Protein AF-A0A3D0SQV4-F1 (afdb_monomer)

Structure (mmCIF, N/CA/C/O backbone):
data_AF-A0A3D0SQV4-F1
#
_entry.id   AF-A0A3D0SQV4-F1
#
loop_
_atom_site.group_PDB
_atom_site.id
_atom_site.type_symbol
_atom_site.label_atom_id
_atom_site.label_alt_id
_atom_site.label_comp_id
_atom_site.label_asym_id
_atom_site.label_entity_id
_atom_site.label_seq_id
_atom_site.pdbx_PDB_ins_code
_atom_site.Cartn_x
_atom_site.Cartn_y
_atom_site.Cartn_z
_atom_site.occupancy
_atom_site.B_iso_or_equiv
_atom_site.auth_seq_id
_atom_site.auth_comp_id
_atom_site.auth_asym_id
_atom_site.auth_atom_id
_atom_site.pdbx_PDB_model_num
ATOM 1 N N . MET A 1 1 ? 28.539 1.597 2.003 1.00 61.47 1 MET A N 1
ATOM 2 C CA . MET A 1 1 ? 27.685 1.289 0.829 1.00 61.47 1 MET A CA 1
ATOM 3 C C . MET A 1 1 ? 27.505 -0.216 0.672 1.00 61.47 1 MET A C 1
ATOM 5 O O . MET A 1 1 ? 28.445 -0.904 0.290 1.00 61.47 1 MET A O 1
ATOM 9 N N . LYS A 1 2 ? 26.315 -0.741 0.980 1.00 70.44 2 LYS A N 1
ATOM 10 C CA . LYS A 1 2 ? 25.941 -2.133 0.674 1.00 70.44 2 LYS A CA 1
ATOM 11 C C . LYS A 1 2 ? 24.929 -2.132 -0.475 1.00 70.44 2 LYS A C 1
ATOM 13 O O . LYS A 1 2 ? 23.999 -1.326 -0.473 1.00 70.44 2 LYS A O 1
ATOM 18 N N . GLN A 1 3 ? 25.119 -3.014 -1.452 1.00 78.12 3 GLN A N 1
ATOM 19 C CA . GLN A 1 3 ? 24.189 -3.237 -2.560 1.00 78.12 3 GLN A CA 1
ATOM 20 C C . GLN A 1 3 ? 23.511 -4.591 -2.348 1.00 78.12 3 GLN A C 1
ATOM 22 O O . GLN A 1 3 ? 24.190 -5.590 -2.123 1.00 78.12 3 GLN A O 1
ATOM 27 N N . GLN A 1 4 ? 22.181 -4.619 -2.391 1.00 78.00 4 GLN A N 1
ATOM 28 C CA . GLN A 1 4 ? 21.398 -5.851 -2.332 1.00 78.00 4 GLN A CA 1
ATOM 29 C C . GLN A 1 4 ? 20.712 -6.067 -3.680 1.00 78.00 4 GLN A C 1
ATOM 31 O O . GLN A 1 4 ? 19.997 -5.195 -4.179 1.00 78.00 4 GLN A O 1
ATOM 36 N N . ASN A 1 5 ? 20.960 -7.232 -4.274 1.00 87.88 5 ASN A N 1
ATOM 37 C CA . ASN A 1 5 ? 20.442 -7.607 -5.585 1.00 87.88 5 ASN A CA 1
ATOM 38 C C . ASN A 1 5 ? 19.276 -8.580 -5.408 1.00 87.88 5 ASN A C 1
ATOM 40 O O . ASN A 1 5 ? 19.446 -9.653 -4.830 1.00 87.88 5 ASN A O 1
ATOM 44 N N . TYR A 1 6 ? 18.108 -8.223 -5.936 1.00 85.00 6 TYR A N 1
ATOM 45 C CA . TYR A 1 6 ? 16.901 -9.043 -5.885 1.00 85.00 6 TYR A CA 1
ATOM 46 C C . TYR A 1 6 ? 16.527 -9.492 -7.297 1.00 85.00 6 TYR A C 1
ATOM 48 O O . TYR A 1 6 ? 16.383 -8.668 -8.199 1.00 85.00 6 TYR A O 1
ATOM 56 N N . ASN A 1 7 ? 16.353 -10.799 -7.495 1.00 87.25 7 ASN A N 1
ATOM 57 C CA . ASN A 1 7 ? 15.893 -11.370 -8.760 1.00 87.25 7 ASN A CA 1
ATOM 58 C C . ASN A 1 7 ? 14.467 -11.892 -8.593 1.00 87.25 7 ASN A C 1
ATOM 60 O O . ASN A 1 7 ? 14.224 -12.828 -7.834 1.00 87.25 7 ASN A O 1
ATOM 64 N N . PHE A 1 8 ? 13.533 -11.309 -9.336 1.00 84.38 8 PHE A N 1
ATOM 65 C CA . PHE A 1 8 ? 12.146 -11.748 -9.387 1.00 84.38 8 PHE A CA 1
ATOM 66 C C . PHE A 1 8 ? 11.926 -12.525 -10.677 1.00 84.38 8 PHE A C 1
ATOM 68 O O . PHE A 1 8 ? 12.046 -11.964 -11.762 1.00 84.38 8 PHE A O 1
ATOM 75 N N . THR A 1 9 ? 11.595 -13.808 -10.563 1.00 89.88 9 THR A N 1
ATOM 76 C CA . THR A 1 9 ? 11.262 -14.654 -11.714 1.00 89.88 9 THR A CA 1
ATOM 77 C C . THR A 1 9 ? 9.778 -14.976 -11.660 1.00 89.88 9 THR A C 1
ATOM 79 O O . THR A 1 9 ? 9.310 -15.592 -10.706 1.00 89.88 9 THR A O 1
ATOM 82 N N . GLY A 1 10 ? 9.027 -14.533 -12.664 1.00 86.50 10 GLY A N 1
ATOM 83 C CA . GLY A 1 10 ? 7.596 -14.786 -12.791 1.00 86.50 10 GLY A CA 1
ATOM 84 C C . GLY A 1 10 ? 7.286 -15.602 -14.040 1.00 86.50 10 GLY A C 1
ATOM 85 O O . GLY A 1 10 ? 7.944 -15.458 -15.069 1.00 86.50 10 GLY A O 1
ATOM 86 N N . ARG A 1 11 ? 6.253 -16.446 -13.974 1.00 90.19 11 ARG A N 1
ATOM 87 C CA . ARG A 1 11 ? 5.730 -17.171 -15.139 1.00 90.19 11 ARG A CA 1
ATOM 88 C C . ARG A 1 11 ? 4.473 -16.473 -15.648 1.00 90.19 11 ARG A C 1
ATOM 90 O O . ARG A 1 11 ? 3.490 -16.351 -14.923 1.00 90.19 11 ARG A O 1
ATOM 97 N N . LEU A 1 12 ? 4.508 -15.996 -16.887 1.00 82.31 12 LEU A N 1
ATOM 98 C CA . LEU A 1 12 ? 3.364 -15.377 -17.550 1.00 82.31 12 LEU A CA 1
ATOM 99 C C . LEU A 1 12 ? 2.341 -16.444 -17.962 1.00 82.31 12 LEU A C 1
ATOM 101 O O . LEU A 1 12 ? 2.677 -17.616 -18.136 1.00 82.31 12 LEU A O 1
ATOM 105 N N . ARG A 1 13 ? 1.086 -16.026 -18.181 1.00 79.75 13 ARG A N 1
ATOM 106 C CA . ARG A 1 13 ? -0.057 -16.916 -18.484 1.00 79.75 13 ARG A CA 1
ATOM 107 C C . ARG A 1 13 ? 0.155 -17.859 -19.682 1.00 79.75 13 ARG A C 1
ATOM 109 O O . ARG A 1 13 ? -0.527 -18.868 -19.769 1.00 79.75 13 ARG A O 1
ATOM 116 N N . LYS A 1 14 ? 1.098 -17.558 -20.583 1.00 82.50 14 LYS A N 1
ATOM 117 C CA . LYS A 1 14 ? 1.449 -18.386 -21.754 1.00 82.50 14 LYS A CA 1
ATOM 118 C C . LYS A 1 14 ? 2.692 -19.269 -21.548 1.00 82.50 14 LYS A C 1
ATOM 120 O O . LYS A 1 14 ? 3.287 -19.724 -22.514 1.00 82.50 14 LYS A O 1
ATOM 125 N N . GLY A 1 15 ? 3.127 -19.478 -20.304 1.00 81.06 15 GLY A N 1
ATOM 126 C CA . GLY A 1 15 ? 4.293 -20.307 -19.974 1.00 81.06 15 GLY A CA 1
ATOM 127 C C . GLY A 1 15 ? 5.646 -19.607 -20.133 1.00 81.06 15 GLY A C 1
ATOM 128 O O . GLY A 1 15 ? 6.648 -20.124 -19.639 1.00 81.06 15 GLY A O 1
ATOM 129 N N . THR A 1 16 ? 5.678 -18.418 -20.741 1.00 83.25 16 THR A N 1
ATOM 130 C CA . THR A 1 16 ? 6.868 -17.565 -20.836 1.00 83.25 16 THR A CA 1
ATOM 131 C C . THR A 1 16 ? 7.343 -17.153 -19.446 1.00 83.25 16 THR A C 1
ATOM 133 O O . THR A 1 16 ? 6.572 -16.601 -18.660 1.00 83.25 16 THR A O 1
ATOM 136 N N . VAL A 1 17 ? 8.612 -17.405 -19.143 1.00 85.12 17 VAL A N 1
ATOM 137 C CA . VAL A 1 17 ? 9.247 -16.944 -17.906 1.00 85.12 17 VAL A CA 1
ATOM 138 C C . VAL A 1 17 ? 9.830 -15.557 -18.153 1.00 85.12 17 VAL A C 1
ATOM 140 O O . VAL A 1 17 ? 10.541 -15.349 -19.132 1.00 85.12 17 VAL A O 1
ATOM 143 N N . CYS A 1 18 ? 9.507 -14.607 -17.282 1.00 80.12 18 CYS A N 1
ATOM 144 C CA . CYS A 1 18 ? 10.077 -13.269 -17.279 1.00 80.12 18 CYS A CA 1
ATOM 145 C C . CYS A 1 18 ? 10.851 -13.069 -15.978 1.00 80.12 18 CYS A C 1
ATOM 147 O O . CYS A 1 18 ? 10.314 -13.298 -14.890 1.00 80.12 18 CYS A O 1
ATOM 149 N N . THR A 1 19 ? 12.099 -12.627 -16.098 1.00 86.44 19 THR A N 1
ATOM 150 C CA . THR A 1 19 ? 12.961 -12.331 -14.956 1.00 86.44 19 THR A CA 1
ATOM 151 C C . THR A 1 19 ? 13.219 -10.835 -14.900 1.00 86.44 19 THR A C 1
ATOM 153 O O . THR A 1 19 ? 13.615 -10.229 -15.894 1.00 86.44 19 THR A O 1
ATOM 156 N N . LYS A 1 20 ? 13.009 -10.234 -13.730 1.00 87.75 20 LYS A N 1
ATOM 157 C CA . LYS A 1 20 ? 13.300 -8.830 -13.451 1.00 87.75 20 LYS A CA 1
ATOM 158 C C . LYS A 1 20 ? 14.298 -8.739 -12.305 1.00 87.75 20 LYS A C 1
ATOM 160 O O . LYS A 1 20 ? 14.024 -9.209 -11.202 1.00 87.75 20 LYS A O 1
ATOM 165 N N . GLN A 1 21 ? 15.435 -8.105 -12.564 1.00 88.00 21 GLN A N 1
ATOM 166 C CA . GLN A 1 21 ? 16.429 -7.797 -11.544 1.00 88.00 21 GLN A CA 1
ATOM 167 C C . GLN A 1 21 ? 16.188 -6.390 -10.993 1.00 88.00 21 GLN A C 1
ATOM 169 O O . GLN A 1 21 ? 15.980 -5.443 -11.751 1.00 88.00 21 GLN A O 1
ATOM 174 N N . VAL A 1 22 ? 16.198 -6.260 -9.669 1.00 85.62 22 VAL A N 1
ATOM 175 C CA . VAL A 1 22 ? 16.108 -4.984 -8.957 1.00 85.62 22 VAL A CA 1
ATOM 176 C C . VAL A 1 22 ? 17.339 -4.852 -8.075 1.00 85.62 22 VAL A C 1
ATOM 178 O O . VAL A 1 22 ? 17.617 -5.708 -7.237 1.00 85.62 22 VAL A O 1
ATOM 181 N N . ILE A 1 23 ? 18.079 -3.769 -8.281 1.00 84.19 23 ILE A N 1
ATOM 182 C CA . ILE A 1 23 ? 19.298 -3.457 -7.548 1.00 84.19 23 ILE A CA 1
ATOM 183 C C . ILE A 1 23 ? 18.962 -2.357 -6.545 1.00 84.19 23 ILE A C 1
ATOM 185 O O . ILE A 1 23 ? 18.695 -1.223 -6.939 1.00 84.19 23 ILE A O 1
ATOM 189 N N . ILE A 1 24 ? 18.975 -2.685 -5.254 1.00 80.50 24 ILE A N 1
ATOM 190 C CA . ILE A 1 24 ? 18.769 -1.709 -4.182 1.00 80.50 24 ILE A CA 1
ATOM 191 C C . ILE A 1 24 ? 20.139 -1.327 -3.628 1.00 80.50 24 ILE A C 1
ATOM 193 O O . ILE A 1 24 ? 20.824 -2.133 -2.996 1.00 80.50 24 ILE A O 1
ATOM 197 N N . GLN A 1 25 ? 20.547 -0.083 -3.869 1.00 78.94 25 GLN A N 1
ATOM 198 C CA . GLN A 1 25 ? 21.710 0.509 -3.217 1.00 78.94 25 GLN A CA 1
ATOM 199 C C . GLN A 1 25 ? 21.228 1.185 -1.936 1.00 78.94 25 GLN A C 1
ATOM 201 O O . GLN A 1 25 ? 20.573 2.224 -1.987 1.00 78.94 25 GLN A O 1
ATOM 206 N N . SER A 1 26 ? 21.511 0.581 -0.781 1.00 68.12 26 SER A N 1
ATOM 207 C CA . SER A 1 26 ? 21.311 1.280 0.489 1.00 68.12 26 SER A CA 1
ATOM 208 C C . SER A 1 26 ? 22.337 2.406 0.581 1.00 68.12 26 SER A C 1
ATOM 210 O O . SER A 1 26 ? 23.539 2.144 0.697 1.00 68.12 26 SER A O 1
ATOM 212 N N . LEU A 1 27 ? 21.857 3.650 0.503 1.00 63.00 27 LEU A N 1
ATOM 213 C CA . LEU A 1 27 ? 22.622 4.802 0.962 1.00 63.00 27 LEU A CA 1
ATOM 214 C C . LEU A 1 27 ? 22.925 4.567 2.447 1.00 63.00 27 LEU A C 1
ATOM 216 O O . LEU A 1 27 ? 22.026 4.174 3.194 1.00 63.00 27 LEU A O 1
ATOM 220 N N . ASP A 1 28 ? 24.174 4.781 2.862 1.00 63.19 28 ASP A N 1
ATOM 221 C CA . ASP A 1 28 ? 24.547 4.861 4.277 1.00 63.19 28 ASP A CA 1
ATOM 222 C C . ASP A 1 28 ? 23.861 6.109 4.853 1.00 63.19 28 ASP A C 1
ATOM 224 O O . ASP A 1 28 ? 24.424 7.201 4.909 1.00 63.19 28 ASP A O 1
ATOM 228 N N . LEU A 1 29 ? 22.574 5.974 5.174 1.00 58.66 29 LEU A N 1
ATOM 229 C CA . LEU A 1 29 ? 21.841 6.965 5.931 1.00 58.66 29 LEU A CA 1
ATOM 230 C C . LEU A 1 29 ? 22.452 6.939 7.324 1.00 58.66 29 LEU A C 1
ATOM 232 O O . LEU A 1 29 ? 22.290 5.967 8.065 1.00 58.66 29 LEU A O 1
ATOM 236 N N . LEU A 1 30 ? 23.179 8.010 7.649 1.00 65.38 30 LEU A N 1
ATOM 237 C CA . LEU A 1 30 ? 23.539 8.355 9.020 1.00 65.38 30 LEU A CA 1
ATOM 238 C C . LEU A 1 30 ? 22.327 8.067 9.920 1.00 65.38 30 LEU A C 1
ATOM 240 O O . LEU A 1 30 ? 21.202 8.377 9.503 1.00 65.38 30 LEU A O 1
ATOM 244 N N . PRO A 1 31 ? 22.513 7.465 11.109 1.00 59.62 31 PRO A N 1
ATOM 245 C CA . PRO A 1 31 ? 21.395 7.115 11.970 1.00 59.62 31 PRO A CA 1
ATOM 246 C C . PRO A 1 31 ? 20.587 8.382 12.240 1.00 59.62 31 PRO A C 1
ATOM 248 O O . PRO A 1 31 ? 21.040 9.292 12.931 1.00 59.62 31 PRO A O 1
ATOM 251 N N . SER A 1 32 ? 19.399 8.462 11.642 1.00 62.16 32 SER A N 1
ATOM 252 C CA . SER A 1 32 ? 18.452 9.510 11.988 1.00 62.16 32 SER A CA 1
ATOM 253 C C . SER A 1 32 ? 18.049 9.255 13.440 1.00 62.16 32 SER A C 1
ATOM 255 O O . SER A 1 32 ? 17.783 8.094 13.779 1.00 62.16 32 SER A O 1
ATOM 257 N N . PRO A 1 33 ? 18.049 10.279 14.316 1.00 68.88 33 PRO A N 1
ATOM 258 C CA . PRO A 1 33 ? 17.601 10.102 15.691 1.00 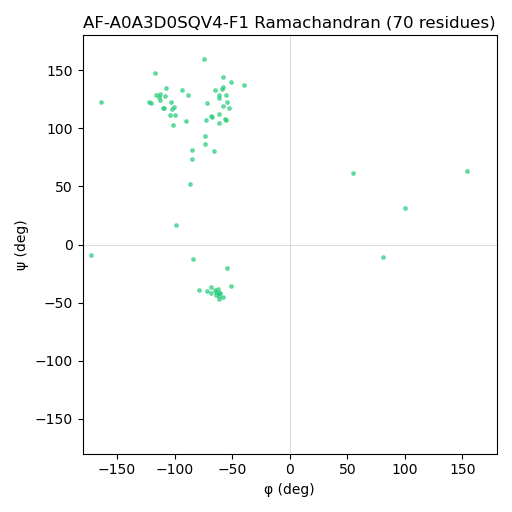68.88 33 PRO A CA 1
ATOM 259 C C . PRO A 1 33 ? 16.224 9.428 15.663 1.00 68.88 33 PRO A C 1
ATOM 261 O O . PRO A 1 33 ? 15.432 9.727 14.763 1.00 68.88 33 PRO A O 1
ATOM 264 N N . PRO A 1 34 ? 15.946 8.479 16.576 1.00 68.56 34 PRO A N 1
ATOM 265 C CA . PRO A 1 34 ? 14.681 7.763 16.570 1.00 68.56 34 PRO A CA 1
ATOM 266 C C . PRO A 1 34 ? 13.552 8.790 16.570 1.00 68.56 34 PRO A C 1
ATOM 268 O O . PRO A 1 34 ? 13.443 9.596 17.495 1.00 68.56 34 PRO A O 1
ATOM 271 N N . ALA A 1 35 ? 12.748 8.792 15.503 1.00 66.94 35 ALA A N 1
ATOM 272 C CA . ALA A 1 35 ? 11.575 9.641 15.438 1.00 66.94 35 ALA A CA 1
ATOM 273 C C . ALA A 1 35 ? 10.720 9.336 16.681 1.00 66.94 35 ALA A C 1
ATOM 275 O O . ALA A 1 35 ? 10.481 8.152 16.963 1.00 66.94 35 ALA A O 1
ATOM 276 N N . PRO A 1 36 ? 10.301 10.351 17.457 1.00 64.50 36 PRO A N 1
ATOM 277 C CA . PRO A 1 36 ? 9.420 10.128 18.592 1.00 64.50 36 PRO A CA 1
ATOM 278 C C . PRO A 1 36 ? 8.191 9.369 18.089 1.00 64.50 36 PRO A C 1
ATOM 280 O O . PRO A 1 36 ? 7.537 9.792 17.134 1.00 64.50 36 PRO A O 1
ATOM 283 N N . ARG A 1 37 ? 7.912 8.197 18.674 1.00 69.81 37 ARG A N 1
ATOM 284 C CA . ARG A 1 37 ? 6.718 7.433 18.304 1.00 69.81 37 ARG A CA 1
ATOM 285 C C . ARG A 1 37 ? 5.500 8.300 18.621 1.00 69.81 37 ARG A C 1
ATOM 287 O O . ARG A 1 37 ? 5.407 8.756 19.762 1.00 69.81 37 ARG A O 1
ATOM 294 N N . PRO A 1 38 ? 4.559 8.498 17.683 1.00 61.47 38 PRO A N 1
ATOM 295 C CA . PRO A 1 38 ? 3.257 9.022 18.054 1.00 61.47 38 PRO A CA 1
ATOM 296 C C . PRO A 1 38 ? 2.662 8.054 19.082 1.00 61.47 38 PRO A C 1
ATOM 298 O O . PRO A 1 38 ? 2.526 6.858 18.809 1.00 61.47 38 PRO A O 1
ATOM 301 N N . GLN A 1 39 ? 2.392 8.541 20.294 1.00 62.91 39 GLN A N 1
ATOM 302 C CA . GLN A 1 39 ? 1.656 7.771 21.288 1.00 62.91 39 GLN A CA 1
ATOM 303 C C . GLN A 1 39 ? 0.270 7.491 20.703 1.00 62.91 39 GLN A C 1
ATOM 305 O O . GLN A 1 39 ? -0.521 8.400 20.464 1.00 62.91 39 GLN A O 1
ATOM 310 N N . ALA A 1 40 ? -0.004 6.224 20.408 1.00 61.69 40 ALA A N 1
ATOM 311 C CA . ALA A 1 40 ? -1.335 5.776 20.048 1.00 61.69 40 ALA A CA 1
ATOM 312 C C . ALA A 1 40 ? -2.184 5.769 21.321 1.00 61.69 40 ALA A C 1
ATOM 314 O O . ALA A 1 40 ? -2.252 4.755 22.010 1.00 61.69 40 ALA A O 1
ATOM 315 N N . GLY A 1 41 ? -2.786 6.906 21.658 1.00 61.25 41 GLY A N 1
ATOM 316 C CA . GLY A 1 41 ? -3.694 6.965 22.795 1.00 61.25 41 GLY A CA 1
ATOM 317 C C . GLY A 1 41 ? -3.808 8.329 23.437 1.00 61.25 41 GLY A C 1
ATOM 318 O O . GLY A 1 41 ? -3.490 8.446 24.602 1.00 61.25 41 GLY A O 1
ATOM 319 N N . GLU A 1 42 ? -4.300 9.325 22.710 1.00 55.91 42 GLU A N 1
ATOM 320 C CA . GLU A 1 42 ? -5.090 10.403 23.310 1.00 55.91 42 GLU A CA 1
ATOM 321 C C . GLU A 1 42 ? -5.823 11.131 22.178 1.00 55.91 42 GLU A C 1
ATOM 323 O O . GLU A 1 42 ? -5.205 11.559 21.207 1.00 55.91 42 GLU A O 1
ATOM 328 N N . GLY A 1 43 ? -7.155 11.188 22.251 1.00 56.22 43 GLY A N 1
ATOM 329 C CA . GLY A 1 43 ? -7.966 11.975 21.317 1.00 56.22 43 GLY A CA 1
ATOM 330 C C . GLY A 1 43 ? -8.648 11.219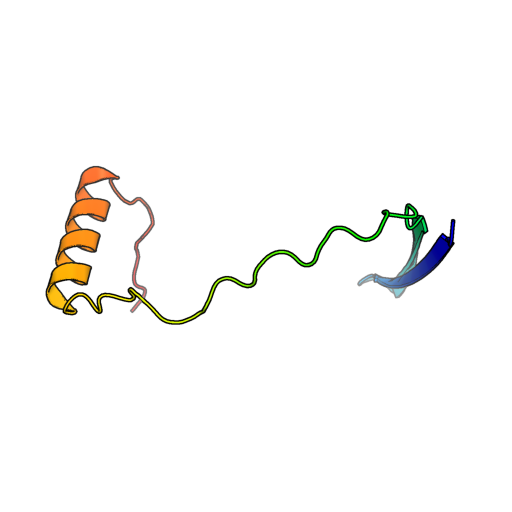 20.174 1.00 56.22 43 GLY A C 1
ATOM 331 O O . GLY A 1 43 ? -8.865 11.793 19.112 1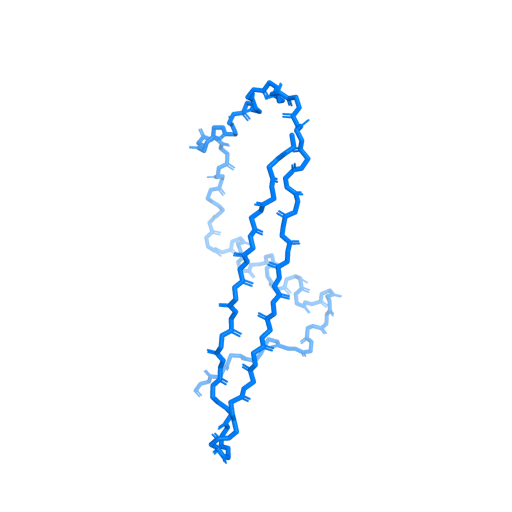.00 56.22 43 GLY A O 1
ATOM 332 N N . ARG A 1 44 ? -9.043 9.951 20.352 1.00 60.03 44 ARG A N 1
ATOM 333 C CA . ARG A 1 44 ? -10.204 9.456 19.591 1.00 60.03 44 ARG A CA 1
ATOM 334 C C . ARG A 1 44 ? -11.454 9.845 20.365 1.00 60.03 44 ARG A C 1
ATOM 336 O O . ARG A 1 44 ? -11.977 9.036 21.127 1.00 60.03 44 ARG A O 1
ATOM 343 N N . GLU A 1 45 ? -11.890 11.091 20.201 1.00 62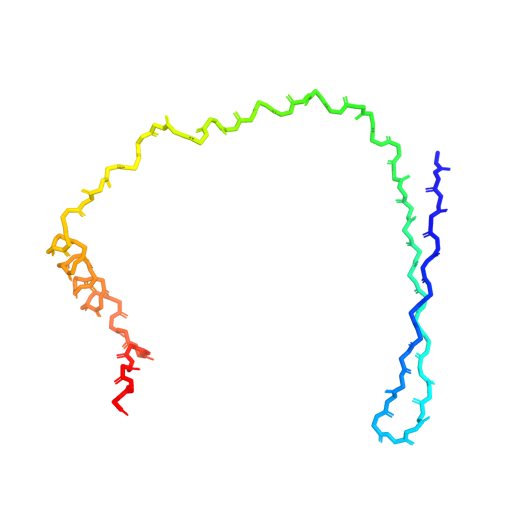.91 45 GLU A N 1
ATOM 344 C CA . GLU A 1 45 ? -13.276 11.446 20.496 1.00 62.91 45 GLU A CA 1
ATOM 345 C C . GLU A 1 45 ? -14.148 10.501 19.664 1.00 62.91 45 GLU A C 1
ATOM 347 O O . GLU A 1 45 ? -14.154 10.537 18.433 1.00 62.91 45 GLU A O 1
ATOM 352 N N . GLN A 1 46 ? -14.780 9.542 20.340 1.00 63.53 46 GLN A N 1
ATOM 353 C CA . GLN A 1 46 ? -15.782 8.695 19.717 1.00 63.53 46 GLN A CA 1
ATOM 354 C C . GLN A 1 46 ? -17.015 9.568 19.547 1.00 63.53 46 GLN A C 1
ATOM 356 O O . GLN A 1 46 ? -17.807 9.713 20.476 1.00 63.53 46 GLN A O 1
ATOM 361 N N . LEU A 1 47 ? -17.135 10.189 18.376 1.00 69.06 47 LEU A N 1
ATOM 362 C CA . LEU A 1 47 ? -18.358 10.878 18.009 1.00 69.06 47 LEU A CA 1
ATOM 363 C C . LEU A 1 47 ? -19.514 9.869 18.0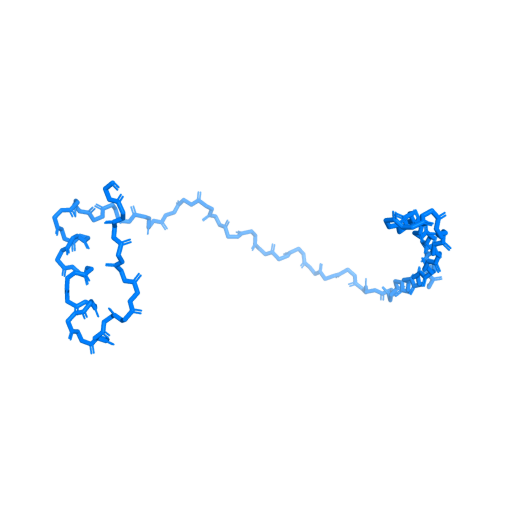58 1.00 69.06 47 LEU A C 1
ATOM 365 O O . LEU A 1 47 ? -19.350 8.731 17.595 1.00 69.06 47 LEU A O 1
ATOM 369 N N . PRO A 1 48 ? -20.670 10.241 18.630 1.00 79.00 48 PRO A N 1
ATOM 370 C CA . PRO A 1 48 ? -21.833 9.375 18.615 1.00 79.00 48 PRO A CA 1
ATOM 371 C C . PRO A 1 48 ? -22.207 9.056 17.165 1.00 79.00 48 PRO A C 1
ATOM 373 O O . PRO A 1 48 ? -22.090 9.899 16.277 1.00 79.00 48 PRO A O 1
ATOM 376 N N . GLU A 1 49 ? -22.675 7.832 16.924 1.00 77.12 49 GLU A N 1
ATOM 377 C CA . GLU A 1 49 ? -22.973 7.322 15.577 1.00 77.12 49 GLU A CA 1
ATOM 378 C C . GLU A 1 49 ? -23.866 8.273 14.760 1.00 77.12 49 GLU A C 1
ATOM 380 O O . GLU A 1 49 ? -23.655 8.448 13.561 1.00 77.12 49 GLU A O 1
ATOM 385 N N . GLN A 1 50 ? -24.815 8.952 15.415 1.00 75.81 50 GLN A N 1
ATOM 386 C CA . GLN A 1 50 ? -25.666 9.948 14.762 1.00 75.81 50 GLN A CA 1
ATOM 387 C C . GLN A 1 50 ? -24.886 11.130 14.190 1.00 75.81 50 GLN A C 1
ATOM 389 O O . GLN A 1 50 ? -25.160 11.545 13.069 1.00 75.81 50 GLN A O 1
ATOM 394 N N . GLU A 1 51 ? -23.894 11.640 14.913 1.00 80.12 51 GLU A N 1
ATOM 395 C CA . GLU A 1 51 ? -23.107 12.785 14.461 1.00 80.12 51 GLU A CA 1
ATOM 396 C C . GLU A 1 51 ? -22.232 12.406 13.260 1.00 80.12 51 GLU A C 1
ATOM 398 O O . GLU A 1 51 ? -22.135 13.156 12.291 1.00 80.12 51 GLU A O 1
ATOM 403 N N . ILE A 1 52 ? -21.698 11.180 13.250 1.00 83.38 52 ILE A N 1
ATOM 404 C CA . ILE A 1 52 ? -20.981 10.623 12.094 1.00 83.38 52 ILE A CA 1
ATOM 405 C C . ILE A 1 52 ? -21.913 10.534 10.877 1.00 83.38 52 ILE A C 1
ATOM 407 O O . ILE A 1 52 ? -21.525 10.901 9.766 1.00 83.38 52 ILE A O 1
ATOM 411 N N . LEU A 1 53 ? -23.149 10.063 11.068 1.00 83.31 53 LEU A N 1
ATOM 412 C CA . LEU A 1 53 ? -24.137 9.958 9.993 1.00 83.31 53 LEU A CA 1
ATOM 413 C C . LEU A 1 53 ? -24.550 11.328 9.446 1.00 83.31 53 LEU A C 1
ATOM 415 O O . LEU A 1 53 ? -24.715 11.462 8.233 1.00 83.31 53 LEU A O 1
ATOM 419 N N . ASP A 1 54 ? -24.714 12.336 10.298 1.00 84.62 54 ASP A N 1
ATOM 420 C CA . ASP A 1 54 ? -25.042 13.695 9.863 1.00 84.62 54 ASP A CA 1
ATOM 421 C C . ASP A 1 54 ? -23.885 14.353 9.104 1.00 84.62 54 ASP A C 1
ATOM 423 O O . ASP A 1 54 ? -24.106 14.903 8.021 1.00 84.62 54 ASP A O 1
ATOM 427 N N . LEU A 1 55 ? -22.645 14.188 9.573 1.00 83.81 55 LEU A N 1
ATOM 428 C CA . LEU A 1 55 ? -21.451 14.646 8.856 1.00 83.81 55 LEU A CA 1
ATOM 429 C C . LEU A 1 55 ? -21.319 13.971 7.483 1.00 83.81 55 LEU A C 1
ATOM 431 O O . LEU A 1 55 ? -21.039 14.635 6.484 1.00 83.81 55 LEU A O 1
ATOM 435 N N . LEU A 1 56 ? -21.584 12.664 7.395 1.00 82.31 56 LEU A N 1
ATOM 436 C CA . LEU A 1 56 ? -21.578 11.938 6.122 1.00 82.31 56 LEU A CA 1
ATOM 437 C C . LEU A 1 56 ? -22.675 12.434 5.170 1.00 82.31 56 LEU A C 1
ATOM 439 O O . LEU A 1 56 ? -22.420 12.594 3.976 1.00 82.31 56 LEU A O 1
ATOM 443 N N . LYS A 1 57 ? -23.884 12.715 5.670 1.00 83.12 57 LYS A N 1
ATOM 444 C CA . LYS A 1 57 ? -24.977 13.274 4.855 1.00 83.12 57 LYS A CA 1
ATOM 445 C C . LYS A 1 57 ? -24.639 14.669 4.337 1.00 83.12 57 LYS A C 1
ATOM 447 O O . LYS A 1 57 ? -24.899 14.951 3.166 1.00 83.12 57 LYS A O 1
ATOM 452 N N . GLN A 1 58 ? -24.065 15.529 5.179 1.00 78.69 58 GLN A N 1
ATOM 453 C CA . GLN A 1 58 ? -23.611 16.862 4.777 1.00 78.69 58 GLN A CA 1
ATOM 454 C C . GLN A 1 58 ? -22.527 16.768 3.704 1.00 78.69 58 GLN A C 1
ATOM 456 O O . GLN A 1 58 ? -22.675 17.367 2.641 1.00 78.69 58 GLN A O 1
ATOM 461 N N . PHE A 1 59 ? -21.528 15.908 3.908 1.00 77.62 59 PHE A N 1
ATOM 462 C CA . PHE A 1 59 ? -20.467 15.670 2.934 1.00 77.62 59 PHE A CA 1
ATOM 463 C C . PHE A 1 59 ? -21.010 15.194 1.580 1.00 77.62 59 PHE A C 1
ATOM 465 O O . PHE A 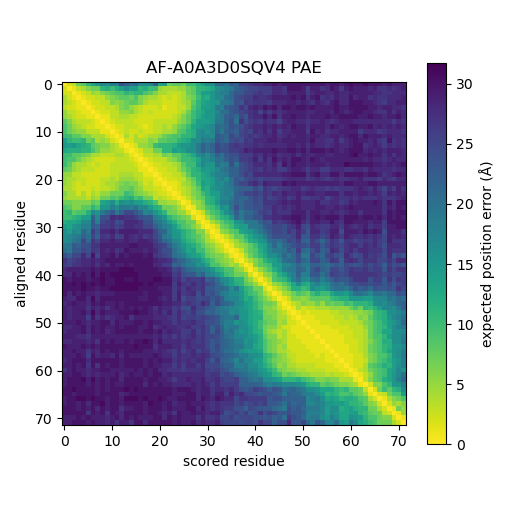1 59 ? -20.625 15.715 0.536 1.00 77.62 59 PHE A O 1
ATOM 472 N N . VAL A 1 60 ? -21.949 14.242 1.576 1.00 76.31 60 VAL A N 1
ATOM 473 C CA . VAL A 1 60 ? -22.600 13.752 0.347 1.00 76.31 60 VAL A CA 1
ATOM 474 C C . VAL A 1 60 ? -23.374 14.864 -0.365 1.00 76.31 60 VAL A C 1
ATOM 476 O O . VAL A 1 60 ? -23.361 14.923 -1.597 1.00 76.31 60 VAL A O 1
ATOM 479 N N . ARG A 1 61 ? -24.028 15.749 0.394 1.00 72.00 61 ARG A N 1
ATOM 480 C CA . ARG A 1 61 ? -24.813 16.869 -0.136 1.00 72.00 61 ARG A CA 1
ATOM 481 C C . ARG A 1 61 ? -23.935 17.971 -0.726 1.00 72.00 61 ARG A C 1
ATOM 483 O O . ARG A 1 61 ? -24.295 18.520 -1.762 1.00 72.00 61 ARG A O 1
ATOM 490 N N . GLU A 1 62 ? -22.811 18.284 -0.088 1.00 70.19 62 GLU A N 1
ATOM 491 C CA . GLU A 1 62 ? -21.884 19.337 -0.525 1.00 70.19 62 GLU A CA 1
ATOM 492 C C . GLU A 1 62 ? -20.976 18.884 -1.672 1.00 70.19 62 GLU A C 1
ATOM 494 O O . GLU A 1 62 ? -20.736 19.646 -2.604 1.00 70.19 62 GLU A O 1
ATOM 499 N N . GLN A 1 63 ? -20.499 17.636 -1.641 1.00 64.94 63 GLN A N 1
ATOM 500 C CA . GLN A 1 63 ? -19.621 17.086 -2.682 1.00 64.94 63 GLN A CA 1
ATOM 501 C C . GLN A 1 63 ? -20.398 16.535 -3.887 1.00 64.94 63 GLN A C 1
ATOM 503 O O . GLN A 1 63 ? -19.789 16.226 -4.908 1.00 64.94 63 GLN A O 1
ATOM 508 N N . GLY A 1 64 ? -21.725 16.378 -3.772 1.00 59.81 64 GLY A N 1
ATOM 509 C CA . GLY A 1 64 ? -22.566 15.772 -4.804 1.00 59.81 64 GLY A CA 1
ATOM 510 C C . GLY A 1 64 ? -22.061 14.384 -5.192 1.00 59.81 64 GLY A C 1
ATOM 511 O O . GLY A 1 64 ? -21.651 14.188 -6.327 1.00 59.81 64 GLY A O 1
ATOM 512 N N . ALA A 1 65 ? -22.027 13.437 -4.248 1.00 56.03 65 ALA A N 1
ATOM 513 C CA . ALA A 1 65 ? -21.287 12.176 -4.381 1.00 56.03 65 ALA A CA 1
ATOM 514 C C . ALA A 1 65 ? -21.754 11.283 -5.561 1.00 56.03 65 ALA A C 1
ATOM 516 O O . ALA A 1 65 ? -22.746 10.559 -5.421 1.00 56.03 65 ALA A O 1
ATOM 517 N N . PRO A 1 66 ? -21.012 11.192 -6.685 1.00 54.31 66 PRO A N 1
ATOM 518 C CA . PRO A 1 66 ? -21.350 10.303 -7.791 1.00 54.31 66 PRO A CA 1
ATOM 519 C C . PRO A 1 66 ? -20.753 8.907 -7.546 1.00 54.31 66 PRO A C 1
ATOM 521 O O . PRO A 1 66 ? -20.007 8.382 -8.369 1.00 54.31 66 PRO A O 1
ATOM 524 N N . GLY A 1 67 ? -21.004 8.311 -6.376 1.00 52.62 67 GLY A N 1
ATOM 525 C CA . GLY A 1 67 ? -20.333 7.049 -6.038 1.00 52.62 67 GLY A CA 1
ATOM 526 C C . GLY A 1 67 ? -20.767 6.314 -4.777 1.00 52.62 67 GLY A C 1
ATOM 527 O O . GLY A 1 67 ? -20.371 5.162 -4.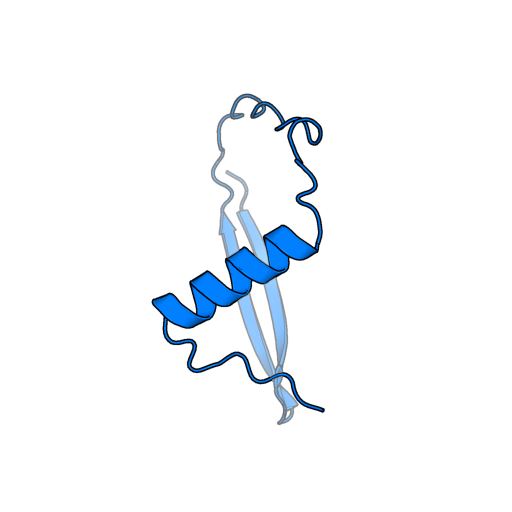609 1.00 52.62 67 GLY A O 1
ATOM 528 N N . PHE A 1 68 ? -21.603 6.892 -3.912 1.00 53.44 68 PHE A N 1
ATOM 529 C CA . PHE A 1 68 ? -22.100 6.166 -2.740 1.00 53.44 68 PHE A CA 1
ATOM 530 C C . PHE A 1 68 ? -23.325 5.323 -3.122 1.00 53.44 68 PHE A C 1
ATOM 532 O O . 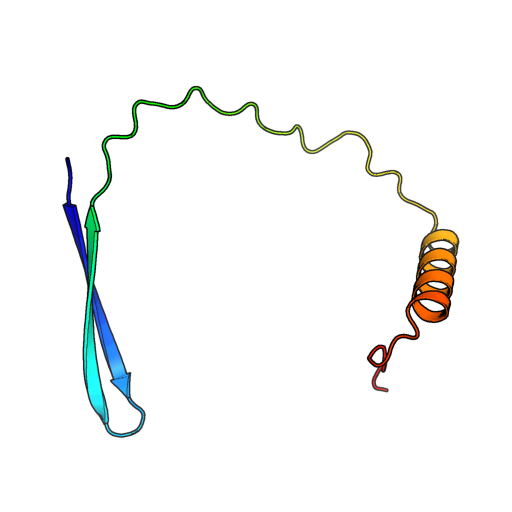PHE A 1 68 ? -24.464 5.666 -2.826 1.00 53.44 68 PHE A O 1
ATOM 539 N N . THR A 1 69 ? -23.093 4.225 -3.846 1.00 53.94 69 THR A N 1
ATOM 540 C CA . THR A 1 69 ? -24.134 3.219 -4.109 1.00 53.94 69 THR A CA 1
ATOM 541 C C . THR A 1 69 ? -23.913 2.045 -3.164 1.00 53.94 69 THR A C 1
ATOM 543 O O . THR A 1 69 ? -23.018 1.226 -3.374 1.00 53.94 69 THR A O 1
ATOM 546 N N . GLN A 1 70 ? -24.716 1.967 -2.103 1.00 49.34 70 GLN A N 1
ATOM 547 C CA . GLN A 1 70 ? -24.816 0.771 -1.272 1.00 49.34 70 GLN A CA 1
ATOM 548 C C . GLN A 1 70 ? -25.588 -0.281 -2.082 1.00 49.34 70 GLN A C 1
ATOM 550 O O . GLN A 1 70 ? -26.781 -0.121 -2.329 1.00 49.34 70 GLN A O 1
ATOM 555 N N . LYS A 1 71 ? -24.897 -1.314 -2.576 1.00 52.78 71 LYS A N 1
ATOM 556 C CA . LYS A 1 71 ? -25.559 -2.444 -3.239 1.00 52.78 71 LYS A CA 1
ATOM 557 C C . LYS A 1 71 ? -26.298 -3.286 -2.194 1.00 52.78 71 LYS A C 1
ATOM 559 O O . LYS A 1 71 ? -25.666 -3.745 -1.244 1.00 52.78 71 LYS A O 1
ATOM 564 N N . GLN A 1 72 ? -27.608 -3.434 -2.394 1.00 53.22 72 GLN A N 1
ATOM 565 C CA . GLN A 1 72 ? -28.446 -4.477 -1.795 1.00 53.22 72 GLN A CA 1
ATOM 566 C C . GLN A 1 72 ? -28.177 -5.831 -2.454 1.00 53.22 72 GLN A C 1
ATOM 568 O O . GLN A 1 72 ? -27.792 -5.834 -3.650 1.00 53.22 72 GLN A O 1
#

Solvent-accessible surface area (backbone atoms only — not comparable to full-atom values): 4973 Å² total; per-residue (Å²): 122,56,75,50,80,44,77,46,76,45,73,44,99,84,71,51,72,48,76,48,79,46,79,47,70,49,72,79,69,71,86,69,76,80,73,80,74,79,76,91,79,81,83,82,76,78,68,56,70,66,58,55,52,50,53,50,52,50,50,41,64,74,67,60,60,92,72,88,72,85,82,129

Nearest PDB structures (foldseek):
  8cll-assembly1_F  TM=2.968E-01  e=1.439E+00  Homo sapiens

Mean predicted aligned error: 19.25 Å

Foldseek 3Di:
DDKDKDWDWDQDPVRDIDIDIDIDDDDPPDPDPPDPDDPPDDDPPVDPPVVVVVVVVVCCVVVVDPDPDDDD

Secondary structure (DSSP, 8-state):
-EEEEEEEEEE-TTS-EEEEEEEEEE-----PPPPPPP-S-S------HHHHHHHHHHHHHHHT-TT-----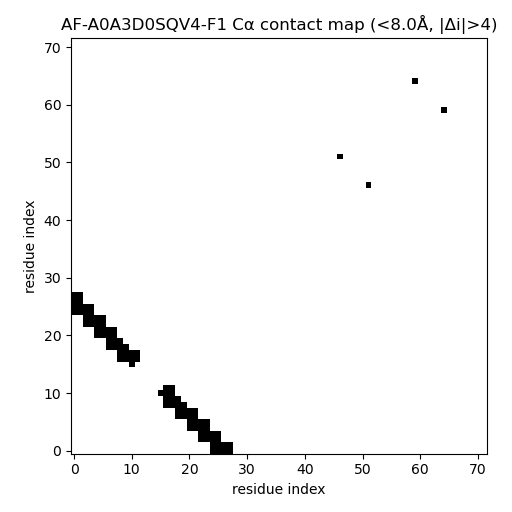

Sequence (72 aa):
MKQQNYNFTGRLRKGTVCTKQVIIQSLDLLPSPPAPRPQAGEGREQLPEQEILDLLKQFVREQGAPGFTQKQ

pLDDT: mean 72.17, std 11.68, range [49.34, 90.19]

Radius of gyration: 24.83 Å; Cα contacts (8 Å, |Δi|>4): 46; chains: 1; bounding box: 56×40×45 Å